Protein AF-W9H8N5-F1 (afdb_monomer_lite)

InterPro domains:
  IPR021698 Protein of unknown function DUF2380 [PF11684] (2-128)

pLDDT: mean 92.45, std 6.82, range [56.84, 98.19]

Radius of gyration: 14.67 Å; chains: 1; bounding box: 38×26×38 Å

Sequence (137 aa):
MFEIELVDTSGEASSQAQKERIEATTAALREKLTETGYFQPVDLAPASGKIAGLKSCEQCLLGVAKDMGAEVAVLGKVNKISTLILSMDITVRDVSDGKVTARGTADIRGDNDRSWLRGMEWLVQHRIIPQENRAPR

Secondary structure (DSSP, 8-state):
-PPPEEEE-S-PPP-HHHHHHHHHHHHHHHHHHHHTSS--PPP-GGGHHHHTT-TT-HHHHHHHHHHTT-SEEEEEEEEESSSSEEEEEEEEEETTT--EEEEEEEEEESSSHHHHHHHHHHHIIIIIS-GGGSPP-

Structure (mmCIF, N/CA/C/O backbone):
data_AF-W9H8N5-F1
#
_entry.id   AF-W9H8N5-F1
#
loop_
_atom_site.group_PDB
_atom_site.id
_atom_site.type_symbol
_atom_site.label_atom_id
_atom_site.label_alt_id
_atom_site.label_comp_id
_atom_site.label_asym_id
_atom_site.label_entity_id
_atom_site.label_seq_id
_atom_site.pdbx_PDB_ins_code
_atom_site.Cartn_x
_atom_site.Cartn_y
_atom_site.Cartn_z
_atom_site.occupancy
_atom_site.B_iso_or_equiv
_atom_site.auth_seq_id
_atom_site.auth_comp_id
_atom_site.auth_asym_id
_atom_site.auth_atom_id
_atom_site.pdbx_PDB_model_num
ATOM 1 N N . MET A 1 1 ? -1.297 2.461 7.856 1.00 90.12 1 MET A N 1
ATOM 2 C CA . MET A 1 1 ? -0.983 2.015 6.477 1.00 90.12 1 MET A CA 1
ATOM 3 C C . MET A 1 1 ? 0.472 1.600 6.409 1.00 90.12 1 MET A C 1
ATOM 5 O O . MET A 1 1 ? 1.307 2.338 6.922 1.00 90.12 1 MET A O 1
ATOM 9 N N . PHE A 1 2 ? 0.749 0.469 5.765 1.00 93.81 2 PHE A N 1
ATOM 10 C CA . PHE A 1 2 ? 2.104 -0.028 5.516 1.00 93.81 2 PHE A CA 1
ATOM 11 C C . PHE A 1 2 ? 2.654 0.457 4.169 1.00 93.81 2 PHE A C 1
ATOM 13 O O . PHE A 1 2 ? 1.901 0.951 3.331 1.00 93.81 2 PHE A O 1
ATOM 20 N N . GLU A 1 3 ? 3.968 0.332 3.980 1.00 94.00 3 GLU A N 1
ATOM 21 C CA . GLU A 1 3 ? 4.608 0.571 2.684 1.00 94.00 3 GLU A CA 1
ATOM 22 C C . GLU A 1 3 ? 4.071 -0.396 1.623 1.00 94.00 3 GLU A C 1
ATOM 24 O O . GLU A 1 3 ? 3.761 -1.550 1.930 1.00 94.00 3 GLU A O 1
ATOM 29 N N . ILE A 1 4 ? 3.939 0.082 0.384 1.00 95.25 4 ILE A N 1
ATOM 30 C CA . ILE A 1 4 ? 3.533 -0.759 -0.741 1.00 95.25 4 ILE A CA 1
ATOM 31 C C . ILE A 1 4 ? 4.599 -1.831 -0.978 1.00 95.25 4 ILE A C 1
ATOM 33 O O . ILE A 1 4 ? 5.773 -1.537 -1.196 1.00 95.25 4 ILE A O 1
ATOM 37 N N . GLU A 1 5 ? 4.177 -3.088 -0.986 1.00 94.19 5 GLU A N 1
ATOM 38 C CA . GLU A 1 5 ? 5.045 -4.205 -1.331 1.00 94.19 5 GLU A CA 1
ATOM 39 C C . GLU A 1 5 ? 5.168 -4.337 -2.850 1.00 94.19 5 GLU A C 1
ATOM 41 O O . GLU A 1 5 ? 4.167 -4.412 -3.559 1.00 94.19 5 GLU A O 1
ATOM 46 N N . LEU A 1 6 ? 6.394 -4.419 -3.362 1.00 94.50 6 LEU A N 1
ATOM 47 C CA . LEU A 1 6 ? 6.638 -4.783 -4.753 1.00 94.50 6 LEU A CA 1
ATOM 48 C C . LEU A 1 6 ? 6.991 -6.268 -4.851 1.00 94.50 6 LEU A C 1
ATOM 50 O O . LEU A 1 6 ? 7.994 -6.714 -4.295 1.00 94.50 6 LEU A O 1
ATOM 54 N N . VAL A 1 7 ? 6.204 -7.002 -5.631 1.00 94.00 7 VAL A N 1
ATOM 55 C CA . VAL A 1 7 ? 6.490 -8.371 -6.058 1.00 94.00 7 VAL A CA 1
ATOM 56 C C . VAL A 1 7 ? 6.925 -8.320 -7.519 1.00 94.00 7 VAL A C 1
ATOM 58 O O . VAL A 1 7 ? 6.092 -8.206 -8.418 1.00 94.00 7 VAL A O 1
ATOM 61 N N . ASP A 1 8 ? 8.236 -8.363 -7.758 1.00 94.62 8 ASP A N 1
ATOM 62 C CA . ASP A 1 8 ? 8.815 -8.296 -9.103 1.00 94.62 8 ASP A CA 1
ATOM 63 C C . ASP A 1 8 ? 9.176 -9.697 -9.617 1.00 94.62 8 ASP A C 1
ATOM 65 O O . ASP A 1 8 ? 10.042 -10.379 -9.073 1.00 94.62 8 ASP A O 1
ATOM 69 N N . THR A 1 9 ? 8.491 -10.120 -10.678 1.00 95.38 9 THR A N 1
ATOM 70 C CA . THR A 1 9 ? 8.716 -11.395 -11.383 1.00 95.38 9 THR A CA 1
ATOM 71 C C . THR A 1 9 ? 9.240 -11.188 -12.805 1.00 95.38 9 THR A C 1
ATOM 73 O O . THR A 1 9 ? 9.360 -12.146 -13.564 1.00 95.38 9 THR A O 1
ATOM 76 N N . SER A 1 10 ? 9.571 -9.945 -13.173 1.00 94.25 10 SER A N 1
ATOM 77 C CA . SER A 1 10 ? 9.965 -9.577 -14.539 1.00 94.25 10 SER A CA 1
ATOM 78 C C . SER A 1 10 ? 11.356 -10.054 -14.951 1.00 94.25 10 SER A C 1
ATOM 80 O O . SER A 1 10 ? 11.663 -10.093 -16.140 1.00 94.25 10 SER A O 1
ATOM 82 N N . GLY A 1 11 ? 12.214 -10.388 -13.983 1.00 92.06 11 GLY A N 1
ATOM 83 C CA . GLY A 1 11 ? 13.631 -10.675 -14.228 1.00 92.06 11 GLY A CA 1
ATOM 84 C C . GLY A 1 11 ? 14.464 -9.434 -14.579 1.00 92.06 11 GLY A C 1
ATOM 85 O O . GLY A 1 11 ? 15.647 -9.561 -14.888 1.00 92.06 11 GLY A O 1
ATOM 86 N N . GLU A 1 12 ? 13.871 -8.239 -14.532 1.00 91.00 12 GLU A N 1
ATOM 87 C CA . GLU A 1 12 ? 14.559 -6.969 -14.754 1.00 91.00 12 GLU A CA 1
ATOM 88 C C . GLU A 1 12 ? 15.320 -6.535 -13.487 1.00 91.00 12 GLU A C 1
ATOM 90 O O . GLU A 1 12 ? 14.954 -6.878 -12.361 1.00 91.00 12 GLU A O 1
ATOM 95 N N . ALA A 1 13 ? 16.389 -5.754 -13.654 1.00 88.56 13 ALA A N 1
ATOM 96 C CA . ALA A 1 13 ? 17.158 -5.254 -12.520 1.00 88.56 13 ALA A CA 1
ATOM 97 C C . ALA A 1 13 ? 16.355 -4.219 -11.713 1.00 88.56 13 ALA A C 1
ATOM 99 O O . ALA A 1 13 ? 15.780 -3.283 -12.273 1.00 88.56 13 ALA A O 1
ATOM 100 N N . SER A 1 14 ? 16.382 -4.340 -10.383 1.00 87.38 14 SER A N 1
ATOM 101 C CA . SER A 1 14 ? 15.853 -3.304 -9.493 1.00 87.38 14 SER A CA 1
ATOM 102 C C . SER A 1 14 ? 16.634 -2.002 -9.668 1.00 87.38 14 SER A C 1
ATOM 104 O O . SER A 1 14 ? 17.865 -2.028 -9.752 1.00 87.38 14 SER A O 1
ATOM 106 N N . SER A 1 15 ? 15.946 -0.864 -9.648 1.00 90.12 15 SER A N 1
ATOM 107 C CA . SER A 1 15 ? 16.563 0.458 -9.784 1.00 90.12 15 SER A CA 1
ATOM 108 C C . SER A 1 15 ? 16.265 1.350 -8.580 1.00 90.12 15 SER A C 1
ATOM 110 O O . SER A 1 15 ? 15.322 1.119 -7.825 1.00 90.12 15 SER A O 1
ATOM 112 N N . GLN A 1 16 ? 17.064 2.404 -8.408 1.00 93.00 16 GLN A N 1
ATOM 113 C CA . GLN A 1 16 ? 16.792 3.436 -7.406 1.00 93.00 16 GLN A CA 1
ATOM 114 C C . GLN A 1 16 ? 15.440 4.126 -7.666 1.00 93.00 16 GLN A C 1
ATOM 116 O O . GLN A 1 16 ? 14.651 4.291 -6.742 1.00 93.00 16 GLN A O 1
ATOM 121 N N . ALA A 1 17 ? 15.120 4.393 -8.936 1.00 92.38 17 ALA A N 1
ATOM 122 C CA . ALA A 1 17 ? 13.831 4.951 -9.340 1.00 92.38 17 ALA A CA 1
ATOM 123 C C . ALA A 1 17 ? 12.639 4.063 -8.932 1.00 92.38 17 ALA A C 1
ATOM 125 O O . ALA A 1 17 ? 11.565 4.565 -8.623 1.00 92.38 17 ALA A O 1
ATOM 126 N N . GLN A 1 18 ? 12.813 2.737 -8.898 1.00 93.94 18 GLN A N 1
ATOM 127 C CA . GLN A 1 18 ? 11.769 1.820 -8.434 1.00 93.94 18 GLN A CA 1
ATOM 128 C C . GLN A 1 18 ? 11.495 1.983 -6.931 1.00 93.94 18 GLN A C 1
ATOM 130 O O . GLN A 1 18 ? 10.335 1.978 -6.524 1.00 93.94 18 GLN A O 1
ATOM 135 N N . LYS A 1 19 ? 12.539 2.165 -6.112 1.00 94.06 19 LYS A N 1
ATOM 136 C CA . LYS A 1 19 ? 12.388 2.430 -4.671 1.00 94.06 19 LYS A CA 1
ATOM 137 C C . LYS A 1 19 ? 11.696 3.768 -4.426 1.00 94.06 19 LYS A C 1
ATOM 139 O O . LYS A 1 19 ? 10.703 3.815 -3.710 1.00 94.06 19 LYS A O 1
ATOM 144 N N . GLU A 1 20 ? 12.149 4.816 -5.107 1.00 96.31 20 GLU A N 1
ATOM 145 C CA . GLU A 1 20 ? 11.548 6.154 -5.030 1.00 96.31 20 GLU A CA 1
ATOM 146 C C . GLU A 1 20 ? 10.071 6.135 -5.439 1.00 96.31 20 GLU A C 1
ATOM 148 O O . GLU A 1 20 ? 9.236 6.774 -4.802 1.00 96.31 20 GLU A O 1
ATOM 153 N N . ARG A 1 21 ? 9.713 5.337 -6.451 1.00 96.25 21 ARG A N 1
ATOM 154 C CA . ARG A 1 21 ? 8.318 5.160 -6.867 1.00 96.25 21 ARG A CA 1
ATOM 155 C C . ARG A 1 21 ? 7.466 4.479 -5.800 1.00 96.25 21 ARG A C 1
ATOM 157 O O . ARG A 1 21 ? 6.321 4.890 -5.601 1.00 96.25 21 ARG A O 1
ATOM 164 N N . ILE A 1 22 ? 7.987 3.454 -5.123 1.00 96.50 22 ILE A N 1
ATOM 165 C CA . ILE A 1 22 ? 7.290 2.784 -4.012 1.00 96.50 22 ILE A CA 1
ATOM 166 C C . ILE A 1 22 ? 7.043 3.777 -2.875 1.00 96.50 22 ILE A C 1
ATOM 168 O O . ILE A 1 22 ? 5.909 3.894 -2.403 1.00 96.50 22 ILE A O 1
ATOM 172 N N . GLU A 1 23 ? 8.070 4.529 -2.482 1.00 95.88 23 GLU A N 1
ATOM 173 C CA . GLU A 1 23 ? 7.987 5.537 -1.423 1.00 95.88 23 GLU A CA 1
ATOM 174 C C . GLU A 1 23 ? 6.977 6.638 -1.780 1.00 95.88 23 GLU A C 1
ATOM 176 O O . GLU A 1 23 ? 6.055 6.914 -1.006 1.00 95.88 23 GLU A O 1
ATOM 181 N N . ALA A 1 24 ? 7.079 7.203 -2.987 1.00 96.88 24 ALA A N 1
ATOM 182 C CA . ALA A 1 24 ? 6.187 8.251 -3.474 1.00 96.88 24 ALA A CA 1
ATOM 183 C C . ALA A 1 24 ? 4.731 7.773 -3.577 1.00 96.88 24 ALA A C 1
ATOM 185 O O . ALA A 1 24 ? 3.815 8.464 -3.132 1.00 96.88 24 ALA A O 1
ATOM 186 N N . THR A 1 25 ? 4.500 6.569 -4.107 1.00 97.69 25 THR A N 1
ATOM 187 C CA . THR A 1 25 ? 3.143 6.012 -4.233 1.00 97.69 25 THR A CA 1
ATOM 188 C C . THR A 1 25 ? 2.556 5.676 -2.862 1.00 97.69 25 THR A C 1
ATOM 190 O O . THR A 1 25 ? 1.370 5.901 -2.632 1.00 97.69 25 THR A O 1
ATOM 193 N N . THR A 1 26 ? 3.374 5.194 -1.921 1.00 97.00 26 THR A N 1
ATOM 194 C CA . THR A 1 26 ? 2.958 4.957 -0.530 1.00 97.00 26 THR A CA 1
ATOM 195 C C . THR A 1 26 ? 2.554 6.263 0.153 1.00 97.00 26 THR A C 1
ATOM 197 O O . THR A 1 26 ? 1.520 6.318 0.823 1.00 97.00 26 THR A O 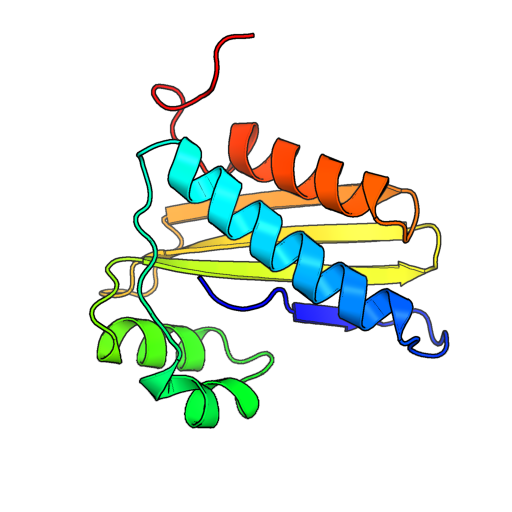1
ATOM 200 N N . ALA A 1 27 ? 3.349 7.324 -0.012 1.00 96.50 27 ALA A N 1
ATOM 201 C CA . ALA A 1 27 ? 3.047 8.638 0.544 1.00 96.50 27 ALA A CA 1
ATOM 202 C C . ALA A 1 27 ? 1.748 9.212 -0.044 1.00 96.50 27 ALA A C 1
ATOM 204 O O . ALA A 1 27 ? 0.859 9.592 0.718 1.00 96.50 27 ALA A O 1
ATOM 205 N N . ALA A 1 28 ? 1.599 9.175 -1.372 1.00 97.06 28 ALA A N 1
ATOM 206 C CA . ALA A 1 28 ? 0.397 9.636 -2.064 1.00 97.06 28 ALA A CA 1
ATOM 207 C C . ALA A 1 28 ? -0.852 8.839 -1.654 1.00 97.06 28 ALA A C 1
ATOM 209 O O . ALA A 1 28 ? -1.925 9.406 -1.469 1.00 97.06 28 ALA A O 1
ATOM 210 N N . LEU A 1 29 ? -0.725 7.525 -1.459 1.00 97.31 29 LEU A N 1
ATOM 211 C CA . LEU A 1 29 ? -1.824 6.694 -0.979 1.00 97.31 29 LEU A CA 1
ATOM 212 C C . LEU A 1 29 ? -2.235 7.064 0.453 1.00 97.31 29 LEU A C 1
ATOM 214 O O . LEU A 1 29 ? -3.427 7.188 0.735 1.00 97.31 29 LEU A O 1
ATOM 218 N N . ARG A 1 30 ? -1.271 7.296 1.354 1.00 96.12 30 ARG A N 1
ATOM 219 C CA . ARG A 1 30 ? -1.553 7.774 2.718 1.00 96.12 30 ARG A CA 1
ATOM 220 C C . ARG A 1 30 ? -2.281 9.118 2.695 1.00 96.12 30 ARG A C 1
ATOM 222 O O . ARG A 1 30 ? -3.266 9.283 3.415 1.00 96.12 30 ARG A O 1
ATOM 229 N N . GLU A 1 31 ? -1.811 10.052 1.877 1.00 95.88 31 GLU A N 1
ATOM 230 C CA . GLU A 1 31 ? -2.431 11.365 1.699 1.00 95.88 31 GLU A CA 1
ATOM 231 C C . GLU A 1 31 ? -3.867 11.226 1.183 1.00 95.88 31 GLU A C 1
ATOM 233 O O . GLU A 1 31 ? -4.794 11.696 1.838 1.00 95.88 31 GLU A O 1
ATOM 238 N N . LYS A 1 32 ? -4.087 10.473 0.098 1.00 94.75 32 LYS A N 1
ATOM 239 C CA . LYS A 1 32 ? -5.424 10.286 -0.483 1.00 94.75 32 LYS A CA 1
ATOM 240 C C . LYS A 1 32 ? -6.409 9.607 0.458 1.00 94.75 32 LYS A C 1
ATOM 242 O O . LYS A 1 32 ? -7.568 10.007 0.507 1.00 94.75 32 LYS A O 1
ATOM 247 N N . LEU A 1 33 ? -5.975 8.615 1.233 1.00 94.75 33 LEU A N 1
ATOM 248 C CA . LEU A 1 33 ? -6.832 8.007 2.255 1.00 94.75 33 LEU A CA 1
ATOM 249 C C . LEU A 1 33 ? -7.209 9.019 3.347 1.00 94.75 33 LEU A C 1
ATOM 251 O O . LEU A 1 33 ? -8.359 9.032 3.781 1.00 94.75 33 LEU A O 1
ATOM 255 N N . THR A 1 34 ? -6.280 9.890 3.743 1.00 93.81 34 THR A N 1
ATOM 256 C CA . THR A 1 34 ? -6.520 10.932 4.756 1.00 93.81 34 THR A CA 1
ATOM 257 C C . THR A 1 34 ? -7.457 12.025 4.228 1.00 93.81 34 THR A C 1
ATOM 259 O O . THR A 1 34 ? -8.390 12.418 4.923 1.00 93.81 34 THR A O 1
ATOM 262 N N . GLU A 1 35 ? -7.279 12.471 2.980 1.00 93.19 35 GLU A N 1
ATOM 263 C CA . GLU A 1 35 ? -8.142 13.470 2.325 1.00 93.19 35 GLU A CA 1
ATOM 264 C C . GLU A 1 35 ? -9.614 13.043 2.255 1.00 93.19 35 GLU A C 1
ATOM 266 O O . GLU A 1 35 ? -10.503 13.891 2.281 1.00 93.19 35 GLU A O 1
ATOM 271 N N . THR A 1 36 ? -9.891 11.736 2.193 1.00 89.88 36 THR A N 1
ATOM 272 C CA . THR A 1 36 ? -11.275 11.230 2.170 1.00 89.88 36 THR A CA 1
ATOM 273 C C . THR A 1 36 ? -12.018 11.447 3.492 1.00 89.88 36 THR A C 1
ATOM 275 O O . THR A 1 36 ? -13.237 11.290 3.543 1.00 89.88 36 THR A O 1
ATOM 278 N N . GLY A 1 37 ? -11.294 11.742 4.580 1.00 91.69 37 GLY A N 1
ATOM 279 C CA . GLY A 1 37 ? -11.831 11.851 5.938 1.00 91.69 37 GLY A CA 1
ATOM 280 C C . GLY A 1 37 ? -12.280 10.522 6.558 1.00 91.69 37 GLY A C 1
ATOM 281 O O . GLY A 1 37 ? -12.634 10.497 7.733 1.00 91.69 37 GLY A O 1
ATOM 282 N N . TYR A 1 38 ? -12.254 9.420 5.799 1.00 93.06 38 TYR A N 1
ATOM 283 C CA . TYR A 1 38 ? -12.690 8.099 6.257 1.00 93.06 38 TYR A CA 1
ATOM 284 C C . TYR A 1 38 ? -11.592 7.335 7.010 1.00 93.06 38 TYR A C 1
ATOM 286 O O . TYR A 1 38 ? -11.886 6.492 7.851 1.00 93.06 38 TYR A O 1
ATOM 294 N N . PHE A 1 39 ? -10.320 7.640 6.739 1.00 94.81 39 PHE A N 1
ATOM 295 C CA . PHE A 1 39 ? -9.180 7.018 7.409 1.00 94.81 39 PHE A CA 1
ATOM 296 C C . PHE A 1 39 ? -8.345 8.055 8.154 1.00 94.81 39 PHE A C 1
ATOM 298 O O . PHE A 1 39 ? -8.085 9.142 7.642 1.00 94.81 39 PHE A O 1
ATOM 305 N N . GLN A 1 40 ? -7.847 7.672 9.331 1.00 94.12 40 GLN A N 1
ATOM 306 C CA . GLN A 1 40 ? -6.827 8.423 10.057 1.00 94.12 40 GLN A CA 1
ATOM 307 C C . GLN A 1 40 ? -5.512 7.630 10.095 1.00 94.12 40 GLN A C 1
ATOM 309 O O . GLN A 1 40 ? -5.519 6.433 10.401 1.00 94.12 40 GLN A O 1
ATOM 314 N N . PRO A 1 41 ? -4.370 8.252 9.756 1.00 93.56 41 PRO A N 1
ATOM 315 C CA . PRO A 1 41 ? -3.087 7.573 9.789 1.00 93.56 41 PRO A CA 1
ATOM 316 C C . PRO A 1 41 ? -2.623 7.345 11.232 1.00 93.56 41 PRO A C 1
ATOM 318 O O . PRO A 1 41 ? -2.595 8.263 12.045 1.00 93.56 41 PRO A O 1
ATOM 321 N N . VAL A 1 42 ? -2.188 6.119 11.515 1.00 94.62 42 VAL A N 1
ATOM 322 C CA . VAL A 1 42 ? -1.461 5.762 12.740 1.00 94.62 42 VAL A CA 1
ATOM 323 C C . VAL A 1 42 ? 0.038 5.834 12.462 1.00 94.62 42 VAL A C 1
ATOM 325 O O . VAL A 1 42 ? 0.493 5.336 11.425 1.00 94.62 42 VAL A O 1
ATOM 328 N N . ASP A 1 43 ? 0.798 6.444 13.374 1.00 91.69 43 ASP A N 1
ATOM 329 C CA . ASP A 1 43 ? 2.259 6.465 13.302 1.00 91.69 43 ASP A CA 1
ATOM 330 C C . ASP A 1 43 ? 2.818 5.058 13.546 1.00 91.69 43 ASP A C 1
ATOM 332 O O . ASP A 1 43 ? 2.542 4.435 14.566 1.00 91.69 43 ASP A O 1
ATOM 336 N N . LEU A 1 44 ? 3.601 4.555 12.592 1.00 90.62 44 LEU A N 1
ATOM 337 C CA . LEU A 1 44 ? 4.248 3.244 12.656 1.00 90.62 44 LEU A CA 1
ATOM 338 C C . LEU A 1 44 ? 5.759 3.344 12.911 1.00 90.62 44 LEU A C 1
ATOM 340 O O . LEU A 1 44 ? 6.423 2.307 12.980 1.00 90.62 44 LEU A O 1
ATOM 344 N N . ALA A 1 45 ? 6.321 4.550 13.064 1.00 89.94 45 ALA A N 1
ATOM 345 C CA . ALA A 1 45 ? 7.750 4.748 13.306 1.00 89.94 45 ALA A CA 1
ATOM 346 C C . ALA A 1 45 ? 8.290 3.931 14.502 1.00 89.94 45 ALA A C 1
ATOM 348 O O . ALA A 1 45 ? 9.343 3.300 14.339 1.00 89.94 45 ALA A O 1
ATOM 349 N N . PRO A 1 46 ? 7.571 3.808 15.643 1.00 91.50 46 PRO A N 1
ATOM 350 C CA . PRO A 1 46 ? 8.009 2.971 16.766 1.00 91.50 46 PRO A CA 1
ATOM 351 C C . PRO A 1 46 ? 8.127 1.475 16.433 1.00 91.50 46 PRO A C 1
ATOM 353 O O . PRO A 1 46 ? 8.880 0.751 17.082 1.00 91.50 46 PRO A O 1
ATOM 356 N N . ALA A 1 47 ? 7.405 1.001 15.414 1.00 89.69 47 ALA A N 1
ATOM 357 C CA . ALA A 1 47 ? 7.390 -0.395 14.983 1.00 89.69 47 ALA A CA 1
ATOM 358 C C . ALA A 1 47 ? 8.226 -0.658 13.716 1.00 89.69 47 ALA A C 1
ATOM 360 O O . ALA A 1 47 ? 8.245 -1.788 13.227 1.00 89.69 47 ALA A O 1
ATOM 361 N N . SER A 1 48 ? 8.943 0.342 13.194 1.00 86.50 48 SER A N 1
ATOM 362 C CA . SER A 1 48 ? 9.736 0.248 11.955 1.00 86.50 48 SER A CA 1
ATOM 363 C C . SER A 1 48 ? 10.686 -0.959 11.923 1.00 86.50 48 SER A C 1
ATOM 365 O O . SER A 1 48 ? 10.715 -1.698 10.938 1.00 86.50 48 SER A O 1
ATOM 367 N N . GLY A 1 49 ? 11.384 -1.228 13.032 1.00 85.31 49 GLY A N 1
ATOM 368 C CA . GLY A 1 49 ? 12.266 -2.392 13.169 1.00 85.31 49 GLY A CA 1
ATOM 369 C C . GLY A 1 49 ? 11.537 -3.739 13.089 1.00 85.31 49 GLY A C 1
ATOM 370 O O . GLY A 1 49 ? 12.073 -4.686 12.519 1.00 85.31 49 GLY A O 1
ATOM 371 N N . LYS A 1 50 ? 10.297 -3.825 13.597 1.00 84.75 50 LYS A N 1
ATOM 372 C CA . LYS A 1 50 ? 9.457 -5.026 13.448 1.00 84.75 50 LYS A CA 1
ATOM 373 C C . LYS A 1 50 ? 8.988 -5.176 12.000 1.00 84.75 50 LYS A C 1
ATOM 375 O O . LYS A 1 50 ? 9.032 -6.273 11.466 1.00 84.75 50 LYS A O 1
ATOM 380 N N . ILE A 1 51 ? 8.564 -4.087 11.357 1.00 87.44 51 ILE A N 1
ATOM 381 C CA . ILE A 1 51 ? 7.980 -4.102 10.004 1.00 87.44 51 ILE A CA 1
ATOM 382 C C . ILE A 1 51 ? 9.001 -4.533 8.944 1.00 87.44 51 ILE A C 1
ATOM 384 O O . ILE A 1 51 ? 8.655 -5.306 8.051 1.00 87.44 51 ILE A O 1
ATOM 388 N N . ALA A 1 52 ? 10.255 -4.083 9.053 1.00 80.44 52 ALA A N 1
ATOM 389 C CA . ALA A 1 52 ? 11.294 -4.338 8.051 1.00 80.44 52 ALA A CA 1
ATOM 390 C C . ALA A 1 52 ? 11.518 -5.836 7.750 1.00 80.44 52 ALA A C 1
ATOM 392 O O . ALA A 1 52 ? 11.870 -6.188 6.624 1.00 80.44 52 ALA A O 1
ATOM 393 N N . GLY A 1 53 ? 11.281 -6.714 8.733 1.00 76.12 53 GLY A N 1
ATOM 394 C CA . GLY A 1 53 ? 11.425 -8.168 8.600 1.00 76.12 53 GLY A CA 1
ATOM 395 C C . GLY A 1 53 ? 10.151 -8.922 8.203 1.00 76.12 53 GLY A C 1
ATOM 396 O O . GLY A 1 53 ? 10.200 -10.141 8.075 1.00 76.12 53 GLY A O 1
ATOM 397 N N . LEU A 1 54 ? 9.016 -8.239 8.027 1.00 80.88 54 LEU A N 1
ATOM 398 C CA . LEU A 1 54 ? 7.697 -8.867 7.856 1.00 80.88 54 LEU A CA 1
ATOM 399 C C . LEU A 1 54 ? 7.147 -8.769 6.430 1.00 80.88 54 LEU A C 1
ATOM 401 O O . LEU A 1 54 ? 5.941 -8.933 6.222 1.00 80.88 54 LEU A O 1
ATOM 405 N N . LYS A 1 55 ? 8.015 -8.509 5.443 1.00 70.88 55 LYS A N 1
ATOM 406 C CA . LYS A 1 55 ? 7.614 -8.489 4.029 1.00 70.88 55 LYS A CA 1
ATOM 407 C C . LYS A 1 55 ? 6.896 -9.797 3.676 1.00 70.88 55 LYS A C 1
ATOM 409 O O . LYS A 1 55 ? 7.309 -10.872 4.108 1.00 70.88 55 LYS A O 1
ATOM 414 N N . SER A 1 56 ? 5.782 -9.682 2.958 1.00 74.19 56 SER A N 1
ATOM 415 C CA . SER A 1 56 ? 4.907 -10.794 2.567 1.00 74.19 56 SER A CA 1
ATOM 416 C C . SER A 1 56 ? 4.177 -11.543 3.704 1.00 74.19 56 SER A C 1
ATOM 418 O O . SER A 1 56 ? 3.494 -12.528 3.423 1.00 74.19 56 SER A O 1
ATOM 420 N N . CYS A 1 57 ? 4.243 -11.102 4.971 1.00 86.44 57 CYS A N 1
ATOM 421 C CA . CYS A 1 57 ? 3.427 -11.661 6.060 1.00 86.44 57 CYS A CA 1
ATOM 422 C C . CYS A 1 57 ? 2.286 -10.712 6.464 1.00 86.44 57 CYS A C 1
ATOM 424 O O . CYS A 1 57 ? 2.382 -9.985 7.456 1.00 86.44 57 CYS A O 1
ATOM 426 N N . GLU A 1 58 ? 1.161 -10.754 5.740 1.00 86.06 58 GLU A N 1
ATOM 427 C CA . GLU A 1 58 ? -0.010 -9.909 6.041 1.00 86.06 58 GLU A CA 1
ATOM 428 C C . GLU A 1 58 ? -0.510 -10.085 7.487 1.00 86.06 58 GLU A C 1
ATOM 430 O O . GLU A 1 58 ? -0.838 -9.106 8.154 1.00 86.06 58 GLU A O 1
ATOM 435 N N . GLN A 1 59 ? -0.515 -11.321 8.002 1.00 87.00 59 GLN A N 1
ATOM 436 C CA . GLN A 1 59 ? -0.944 -11.609 9.375 1.00 87.00 59 GLN A CA 1
ATOM 437 C C . GLN A 1 59 ? 0.008 -11.013 10.423 1.00 87.00 59 GLN A C 1
ATOM 439 O O . GLN A 1 59 ? -0.432 -10.559 11.478 1.00 87.00 59 GLN A O 1
ATOM 444 N N . CYS A 1 60 ? 1.311 -10.980 10.137 1.00 91.06 60 CYS A N 1
ATOM 445 C CA . CYS A 1 60 ? 2.291 -10.367 11.025 1.00 91.06 60 CYS A CA 1
ATOM 446 C C . CYS A 1 60 ? 2.127 -8.841 11.039 1.00 91.06 60 CYS A C 1
ATOM 448 O O . CYS A 1 60 ? 2.160 -8.226 12.103 1.00 91.06 60 CYS A O 1
ATOM 450 N N . LEU A 1 61 ? 1.895 -8.235 9.868 1.00 92.00 61 LEU A N 1
ATOM 451 C CA . LEU A 1 61 ? 1.611 -6.803 9.748 1.00 92.00 61 LEU A CA 1
ATOM 452 C C . LEU A 1 61 ? 0.303 -6.424 10.457 1.00 92.00 61 LEU A C 1
ATOM 454 O O . LEU A 1 61 ? 0.256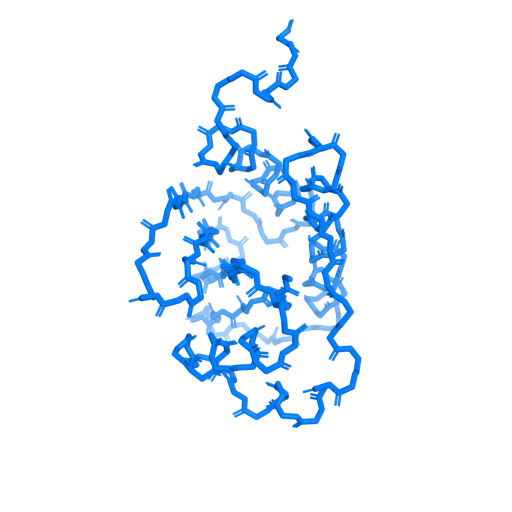 -5.395 11.124 1.00 92.00 61 LEU A O 1
ATOM 458 N N . LEU A 1 62 ? -0.728 -7.272 10.401 1.00 93.62 62 LEU A N 1
ATOM 459 C CA . LEU A 1 62 ? -1.946 -7.109 11.205 1.00 93.62 62 LEU A CA 1
ATOM 460 C C . LEU A 1 62 ? -1.652 -7.085 12.709 1.00 93.62 62 LEU A C 1
ATOM 462 O O . LEU A 1 62 ? -2.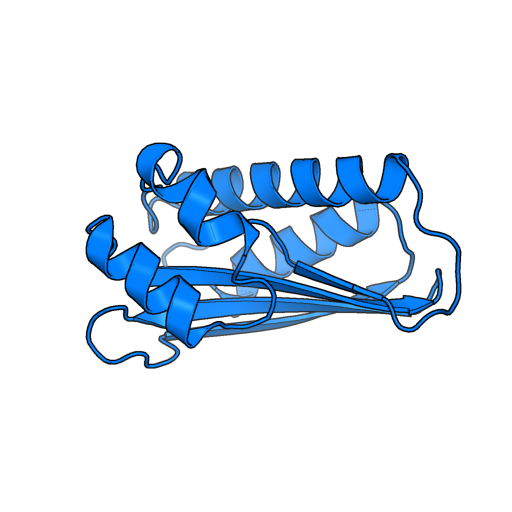181 -6.233 13.419 1.00 93.62 62 LEU A O 1
ATOM 466 N N . GLY A 1 63 ? -0.782 -7.976 13.191 1.00 92.88 63 GLY A N 1
ATOM 467 C CA . GLY A 1 63 ? -0.328 -7.965 14.584 1.00 92.88 63 GLY A CA 1
ATOM 468 C C . GLY A 1 63 ? 0.355 -6.649 14.962 1.00 92.88 63 GLY A C 1
ATOM 469 O O . GLY A 1 63 ? 0.041 -6.069 15.996 1.00 92.88 63 GLY A O 1
ATOM 470 N N . VAL A 1 64 ? 1.214 -6.117 14.087 1.00 94.06 64 VAL A N 1
ATOM 471 C CA . VAL A 1 64 ? 1.833 -4.797 14.297 1.00 94.06 64 VAL A CA 1
ATOM 472 C C . VAL A 1 64 ? 0.788 -3.681 14.305 1.00 94.06 64 VAL A C 1
ATOM 474 O O . VAL A 1 64 ? 0.850 -2.801 15.157 1.00 94.06 64 VAL A O 1
ATOM 477 N N . ALA A 1 65 ? -0.190 -3.707 13.397 1.00 94.69 65 ALA A N 1
ATOM 478 C CA . ALA A 1 65 ? -1.273 -2.723 13.381 1.00 94.69 65 ALA A CA 1
ATOM 479 C C . ALA A 1 65 ? -2.062 -2.736 14.701 1.00 94.69 65 ALA A C 1
ATOM 481 O O . ALA A 1 65 ? -2.373 -1.672 15.235 1.00 94.69 65 ALA A O 1
ATOM 482 N N . LYS A 1 66 ? -2.303 -3.930 15.259 1.00 94.31 66 LYS A N 1
ATOM 483 C CA . LYS A 1 66 ? -2.936 -4.116 16.569 1.00 94.31 66 LYS A CA 1
ATOM 484 C C . LYS A 1 66 ? -2.114 -3.523 17.703 1.00 94.31 66 LYS A C 1
ATOM 486 O O . LYS A 1 66 ? -2.655 -2.763 18.500 1.00 94.31 66 LYS A O 1
ATOM 491 N N . ASP A 1 67 ? -0.821 -3.836 17.752 1.00 93.88 67 ASP A N 1
ATOM 492 C CA . ASP A 1 67 ? 0.103 -3.305 18.763 1.00 93.88 67 ASP A CA 1
ATOM 493 C C . ASP A 1 67 ? 0.154 -1.768 18.735 1.00 93.88 67 ASP A C 1
ATOM 495 O O . ASP A 1 67 ? 0.314 -1.132 19.775 1.00 93.88 67 ASP A O 1
ATOM 499 N N . MET A 1 68 ? -0.001 -1.172 17.549 1.00 94.88 68 MET A N 1
ATOM 500 C CA . MET A 1 68 ? 0.007 0.279 17.345 1.00 94.88 68 MET A CA 1
ATOM 501 C C . MET A 1 68 ? -1.363 0.947 17.554 1.00 94.88 68 MET A C 1
ATOM 503 O O . MET A 1 68 ? -1.475 2.158 17.381 1.00 94.88 68 MET A O 1
ATOM 507 N N . GLY A 1 69 ? -2.402 0.191 17.927 1.00 94.00 69 GLY A N 1
ATOM 508 C CA . GLY A 1 69 ? -3.737 0.729 18.209 1.00 94.00 69 GLY A CA 1
ATOM 509 C C . GLY A 1 69 ? -4.553 1.108 16.970 1.00 94.00 69 GLY A C 1
ATOM 510 O O . GLY A 1 69 ? -5.469 1.919 17.073 1.00 94.00 69 GLY A O 1
ATOM 511 N N . ALA A 1 70 ? -4.234 0.554 15.798 1.00 96.19 70 ALA A N 1
ATOM 512 C CA . ALA A 1 70 ? -5.031 0.763 14.593 1.00 96.19 70 ALA A CA 1
ATOM 513 C C . ALA A 1 70 ? -6.282 -0.132 14.582 1.00 96.19 70 ALA A C 1
ATOM 515 O O . ALA A 1 70 ? -6.225 -1.300 14.963 1.00 96.19 70 ALA A O 1
ATOM 516 N N . GLU A 1 71 ? -7.393 0.392 14.064 1.00 95.81 71 GLU A N 1
ATOM 517 C CA . GLU A 1 71 ? -8.630 -0.378 13.844 1.00 95.81 71 GLU A CA 1
ATOM 518 C C . GLU A 1 71 ? -8.577 -1.195 12.548 1.00 95.81 71 GLU A C 1
ATOM 520 O O . GLU A 1 71 ? -9.101 -2.305 12.463 1.00 95.81 71 GLU A O 1
ATOM 525 N N . VAL A 1 72 ? -7.895 -0.654 11.535 1.00 96.31 72 VAL A N 1
ATOM 526 C CA . VAL A 1 72 ? -7.725 -1.290 10.231 1.00 96.31 72 VAL A CA 1
ATOM 527 C C . VAL A 1 72 ? -6.268 -1.277 9.779 1.00 96.31 72 VAL A C 1
ATOM 529 O O . VAL A 1 72 ? -5.523 -0.314 9.981 1.00 96.31 72 VAL A O 1
ATOM 532 N N . ALA A 1 73 ? -5.863 -2.342 9.097 1.00 96.06 73 ALA A N 1
ATOM 533 C CA . ALA A 1 73 ? -4.599 -2.434 8.386 1.00 96.06 73 ALA A CA 1
ATOM 534 C C . ALA A 1 73 ? -4.840 -2.239 6.888 1.00 96.06 73 ALA A C 1
ATOM 536 O O . ALA A 1 73 ? -5.603 -2.979 6.272 1.00 96.06 73 ALA A O 1
ATOM 537 N N . VAL A 1 74 ? -4.154 -1.260 6.295 1.00 96.56 74 VAL A N 1
ATOM 538 C CA . VAL A 1 74 ? -4.162 -1.041 4.843 1.00 96.56 74 VAL A CA 1
ATOM 539 C C . VAL A 1 74 ? -2.849 -1.539 4.255 1.00 96.56 74 VAL A C 1
ATOM 541 O O . VAL A 1 74 ? -1.777 -1.058 4.642 1.00 96.56 74 VAL A O 1
ATOM 544 N N . LEU A 1 75 ? -2.965 -2.491 3.333 1.00 95.44 75 LEU A N 1
ATOM 545 C CA . LEU A 1 75 ? -1.878 -3.198 2.665 1.00 95.44 75 LEU A CA 1
ATOM 546 C C . LEU A 1 75 ? -1.966 -2.927 1.163 1.00 95.44 75 LEU A C 1
ATOM 548 O O . LEU A 1 75 ? -2.991 -3.213 0.540 1.00 95.44 75 LEU A O 1
ATOM 552 N N . GLY A 1 76 ? -0.905 -2.363 0.594 1.00 95.69 76 GLY A N 1
ATOM 553 C CA . GLY A 1 76 ? -0.765 -2.161 -0.844 1.00 95.69 76 GLY A CA 1
ATOM 554 C C . GLY A 1 76 ? 0.266 -3.125 -1.415 1.00 95.69 76 GLY A C 1
ATOM 555 O O . GLY A 1 76 ? 1.299 -3.355 -0.790 1.00 95.69 76 GLY A O 1
ATOM 556 N N . LYS A 1 77 ? 0.001 -3.673 -2.597 1.00 95.94 77 LYS A N 1
ATOM 557 C CA . LYS A 1 77 ? 0.930 -4.549 -3.308 1.00 95.94 77 LYS A CA 1
ATOM 558 C C . LYS A 1 77 ? 0.934 -4.230 -4.794 1.00 95.94 77 LYS A C 1
ATOM 560 O O . LYS A 1 77 ? -0.125 -4.061 -5.389 1.00 95.94 77 LYS A O 1
ATOM 565 N N . VAL A 1 78 ? 2.107 -4.191 -5.407 1.00 97.00 78 VAL A N 1
ATOM 566 C CA . VAL A 1 78 ? 2.277 -4.126 -6.858 1.00 97.00 78 VAL A CA 1
ATOM 567 C C . VAL A 1 78 ? 2.916 -5.423 -7.324 1.00 97.00 78 VAL A C 1
ATOM 569 O O . VAL A 1 78 ? 4.018 -5.759 -6.905 1.00 97.00 78 VAL A O 1
ATOM 572 N N . ASN A 1 79 ? 2.233 -6.151 -8.204 1.00 96.62 79 ASN A N 1
ATOM 573 C CA . ASN A 1 79 ? 2.801 -7.303 -8.896 1.00 96.62 79 ASN A CA 1
ATOM 574 C C . ASN A 1 79 ? 3.334 -6.817 -10.249 1.00 96.62 79 ASN A C 1
ATOM 576 O O . ASN A 1 79 ? 2.553 -6.450 -11.131 1.00 96.62 79 ASN A O 1
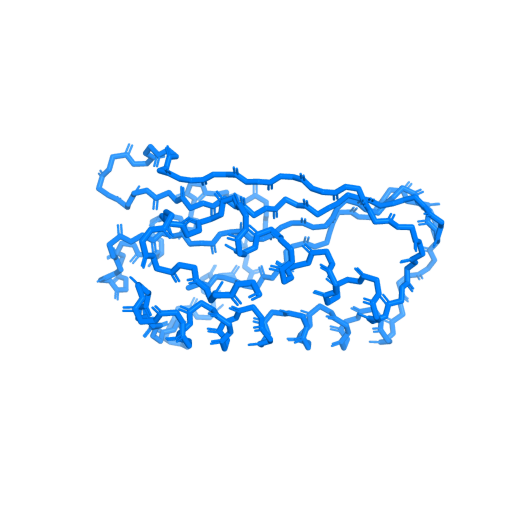ATOM 580 N N . LYS A 1 80 ? 4.658 -6.792 -10.407 1.00 96.56 80 LYS A N 1
ATOM 581 C CA . LYS A 1 80 ? 5.337 -6.426 -11.651 1.00 96.56 80 LYS A CA 1
ATOM 582 C C . LYS A 1 80 ? 5.685 -7.694 -12.424 1.00 96.56 80 LYS A C 1
ATOM 584 O O . LYS A 1 80 ? 6.493 -8.507 -11.977 1.00 96.56 80 LYS A O 1
ATOM 589 N N . ILE A 1 81 ? 5.054 -7.858 -13.584 1.00 96.50 81 ILE A N 1
ATOM 590 C CA . ILE A 1 81 ? 5.317 -8.976 -14.502 1.00 96.50 81 ILE A CA 1
ATOM 591 C C . ILE A 1 81 ? 6.304 -8.530 -15.586 1.00 96.50 81 ILE A C 1
ATOM 593 O O . ILE A 1 81 ? 7.148 -9.303 -16.015 1.00 96.50 81 ILE A O 1
ATOM 597 N N . SER A 1 82 ? 6.220 -7.274 -16.029 1.00 94.38 82 SER A N 1
ATOM 598 C CA . SER A 1 82 ? 7.192 -6.628 -16.925 1.00 94.38 82 SER A CA 1
ATOM 599 C C . SER A 1 82 ? 7.095 -5.108 -16.811 1.00 94.38 82 SER A C 1
ATOM 601 O O . SER A 1 82 ? 6.154 -4.593 -16.202 1.00 94.38 82 SER A O 1
ATOM 603 N N . THR A 1 83 ? 7.986 -4.379 -17.486 1.00 93.69 83 THR A N 1
ATOM 604 C CA . THR A 1 83 ? 7.857 -2.923 -17.677 1.00 93.69 83 THR A CA 1
ATOM 605 C C . THR A 1 83 ? 6.496 -2.494 -18.266 1.00 93.69 83 THR A C 1
ATOM 607 O O . THR A 1 83 ? 6.080 -1.355 -18.072 1.00 93.69 83 THR A O 1
ATOM 610 N N . LEU A 1 84 ? 5.764 -3.370 -18.973 1.00 94.56 84 LEU A N 1
ATOM 611 C CA . LEU A 1 84 ? 4.462 -3.040 -19.575 1.00 94.56 84 LEU A CA 1
ATOM 612 C C . LEU A 1 84 ? 3.258 -3.539 -18.761 1.00 94.56 84 LEU A C 1
ATOM 614 O O . LEU A 1 84 ? 2.211 -2.892 -18.776 1.00 94.56 84 LEU A O 1
ATOM 618 N N . ILE A 1 85 ? 3.373 -4.689 -18.096 1.00 95.75 85 ILE A N 1
ATOM 619 C CA . ILE A 1 85 ? 2.249 -5.397 -17.467 1.00 95.75 85 ILE A CA 1
ATOM 620 C C . ILE A 1 85 ? 2.467 -5.468 -15.956 1.00 95.75 85 ILE A C 1
ATOM 622 O O . ILE A 1 85 ? 3.376 -6.161 -15.491 1.00 95.75 85 ILE A O 1
ATOM 626 N N . LEU A 1 86 ? 1.621 -4.773 -15.196 1.00 97.38 86 LEU A N 1
ATOM 627 C CA . LEU A 1 86 ? 1.627 -4.811 -13.740 1.00 97.38 86 LEU A CA 1
ATOM 628 C C . LEU A 1 86 ? 0.188 -4.782 -13.213 1.00 97.38 86 LEU A C 1
ATOM 630 O O . LEU A 1 86 ? -0.723 -4.301 -13.888 1.00 97.38 86 LEU A O 1
ATOM 634 N N . SER A 1 87 ? -0.004 -5.238 -11.982 1.00 97.69 87 SER A N 1
ATOM 635 C CA . SER A 1 87 ? -1.265 -5.088 -11.251 1.00 97.69 87 SER A CA 1
ATOM 636 C C . SER A 1 87 ? -1.002 -4.464 -9.888 1.00 97.69 87 SER A C 1
ATOM 638 O O . SER A 1 87 ? -0.032 -4.840 -9.231 1.00 97.69 87 SER A O 1
ATOM 640 N N . MET A 1 88 ? -1.887 -3.591 -9.427 1.00 98.19 88 MET A N 1
ATOM 641 C CA . MET A 1 88 ? -1.884 -3.066 -8.066 1.00 98.19 88 MET A CA 1
ATOM 642 C C . MET A 1 88 ? -3.069 -3.631 -7.286 1.00 98.19 88 MET A C 1
ATOM 644 O O . MET A 1 88 ? -4.201 -3.587 -7.761 1.00 98.19 88 MET A O 1
ATOM 648 N N . ASP A 1 89 ? -2.806 -4.124 -6.083 1.00 97.19 89 ASP A N 1
ATOM 649 C CA . ASP A 1 89 ? -3.785 -4.556 -5.095 1.00 97.19 89 ASP A CA 1
ATOM 650 C C . ASP A 1 89 ? -3.754 -3.598 -3.900 1.00 97.19 89 ASP A C 1
ATOM 652 O O . ASP A 1 89 ? -2.686 -3.298 -3.367 1.00 97.19 89 ASP A O 1
ATOM 656 N N . ILE A 1 90 ? -4.921 -3.176 -3.420 1.00 97.50 90 ILE A N 1
ATOM 657 C CA . ILE A 1 90 ? -5.067 -2.531 -2.111 1.00 97.50 90 ILE A CA 1
ATOM 658 C C . ILE A 1 90 ? -6.089 -3.329 -1.314 1.00 97.50 90 ILE A C 1
ATOM 660 O O . ILE A 1 90 ? -7.189 -3.605 -1.797 1.00 97.50 90 ILE A O 1
ATOM 664 N N . THR A 1 91 ? -5.726 -3.714 -0.095 1.00 96.75 91 THR A N 1
ATOM 665 C CA . THR A 1 91 ? -6.590 -4.453 0.831 1.00 96.75 91 THR A CA 1
ATOM 666 C C . THR A 1 91 ? -6.658 -3.723 2.162 1.00 96.75 91 THR A C 1
ATOM 668 O O . THR A 1 91 ? -5.631 -3.346 2.724 1.00 96.75 91 THR A O 1
ATOM 671 N N . VAL A 1 92 ? -7.871 -3.553 2.672 1.00 96.75 92 VAL A N 1
ATOM 672 C CA . VAL A 1 92 ? -8.161 -3.071 4.020 1.00 96.75 92 VAL A CA 1
ATOM 673 C C . VAL A 1 92 ? -8.668 -4.249 4.830 1.00 96.75 92 VAL A C 1
ATOM 675 O O . VAL A 1 92 ? -9.579 -4.964 4.403 1.00 96.75 92 VAL A O 1
ATOM 678 N N . ARG A 1 93 ? -8.054 -4.470 5.986 1.00 96.12 93 ARG A N 1
ATOM 679 C CA . ARG A 1 93 ? -8.423 -5.537 6.909 1.00 96.12 93 ARG A CA 1
ATOM 680 C C . ARG A 1 93 ? -8.751 -4.973 8.276 1.00 96.12 93 ARG A C 1
ATOM 682 O O . ARG A 1 93 ? -8.030 -4.104 8.758 1.00 96.12 93 ARG A O 1
ATOM 689 N N . ASP A 1 94 ? -9.792 -5.506 8.890 1.00 95.94 94 ASP A N 1
ATOM 690 C CA . ASP A 1 94 ? -10.102 -5.281 10.294 1.00 95.94 94 ASP A CA 1
ATOM 691 C C . ASP A 1 94 ? -9.015 -5.920 11.169 1.00 95.94 94 ASP A C 1
ATOM 693 O O . ASP A 1 94 ? -8.606 -7.062 10.944 1.00 95.94 94 ASP A O 1
ATOM 697 N N . VAL A 1 95 ? -8.498 -5.174 12.140 1.00 95.88 95 VAL A N 1
ATOM 698 C CA . VAL A 1 95 ? -7.403 -5.630 13.008 1.00 95.88 95 VAL A CA 1
ATOM 699 C C . VAL A 1 95 ? -7.892 -6.573 14.115 1.00 95.88 95 VAL A C 1
ATOM 701 O O . VAL A 1 95 ? -7.111 -7.378 14.633 1.00 95.88 95 VAL A O 1
ATOM 704 N N . SER A 1 96 ? -9.173 -6.510 14.481 1.00 93.56 96 SER A N 1
ATOM 705 C CA . SER A 1 96 ? -9.756 -7.321 15.551 1.00 93.56 96 SER A CA 1
ATOM 706 C C . SER A 1 96 ? -9.927 -8.786 15.144 1.00 93.56 96 SER A C 1
ATOM 708 O O . SER A 1 96 ? -9.556 -9.673 15.917 1.00 93.56 96 SER A O 1
ATOM 710 N N . ASP A 1 97 ? -10.429 -9.038 13.931 1.00 92.62 97 ASP A N 1
ATOM 711 C CA . ASP A 1 97 ? -10.747 -10.382 13.433 1.00 92.62 97 ASP A CA 1
ATOM 712 C C . ASP A 1 97 ? -10.031 -10.761 12.122 1.00 92.62 97 ASP A C 1
ATOM 714 O O . ASP A 1 97 ? -10.113 -11.910 11.680 1.00 92.62 97 ASP A O 1
ATOM 718 N N . GLY A 1 98 ? -9.288 -9.830 11.514 1.00 92.56 98 GLY A N 1
ATOM 719 C CA . GLY A 1 98 ? -8.502 -10.059 10.301 1.00 92.56 98 GLY A CA 1
ATOM 720 C C . GLY A 1 98 ? -9.316 -10.080 9.005 1.00 92.56 98 GLY A C 1
ATOM 721 O O . GLY A 1 98 ? -8.735 -10.337 7.935 1.00 92.56 98 GLY A O 1
ATOM 722 N N . LYS A 1 99 ? -10.634 -9.841 9.056 1.00 95.12 99 LYS A N 1
ATOM 723 C CA . LYS A 1 99 ? -11.498 -9.871 7.870 1.00 95.12 99 LYS A CA 1
ATOM 724 C C . LYS A 1 99 ? -11.166 -8.734 6.919 1.00 95.12 99 LYS A C 1
ATOM 726 O O . LYS A 1 99 ? -10.862 -7.617 7.318 1.00 95.12 99 LYS A O 1
ATOM 731 N N . VAL A 1 100 ? -11.268 -9.022 5.626 1.00 95.75 100 VAL A N 1
ATOM 732 C CA . VAL A 1 100 ? -11.135 -8.010 4.576 1.00 95.75 100 VAL A CA 1
ATOM 733 C C . VAL A 1 100 ? -12.414 -7.176 4.537 1.00 95.75 100 VAL A C 1
ATOM 735 O O . VAL A 1 100 ? -13.479 -7.706 4.228 1.00 95.75 100 VAL A O 1
ATOM 738 N N . THR A 1 101 ? -12.304 -5.883 4.832 1.00 94.75 101 THR A N 1
ATOM 739 C CA . THR A 1 101 ? -13.431 -4.936 4.819 1.00 94.75 101 THR A CA 1
ATOM 740 C C . THR A 1 101 ? -13.547 -4.207 3.484 1.00 94.75 101 THR A C 1
ATOM 742 O O . THR A 1 101 ? -14.650 -3.890 3.047 1.00 94.75 101 THR A O 1
ATOM 745 N N . ALA A 1 102 ? -12.425 -4.008 2.789 1.00 95.88 102 ALA A N 1
ATOM 746 C CA . ALA A 1 102 ? -12.395 -3.509 1.421 1.00 95.88 102 ALA A CA 1
ATOM 747 C C . ALA A 1 102 ? -11.206 -4.095 0.658 1.00 95.88 102 ALA A C 1
ATOM 749 O O . ALA A 1 102 ? -10.126 -4.306 1.212 1.00 95.88 102 ALA A O 1
ATOM 750 N N . ARG A 1 103 ? -11.384 -4.344 -0.640 1.00 96.69 103 ARG A N 1
ATOM 751 C CA . ARG A 1 103 ? -10.298 -4.757 -1.530 1.00 96.69 103 ARG A CA 1
ATOM 752 C C . ARG A 1 103 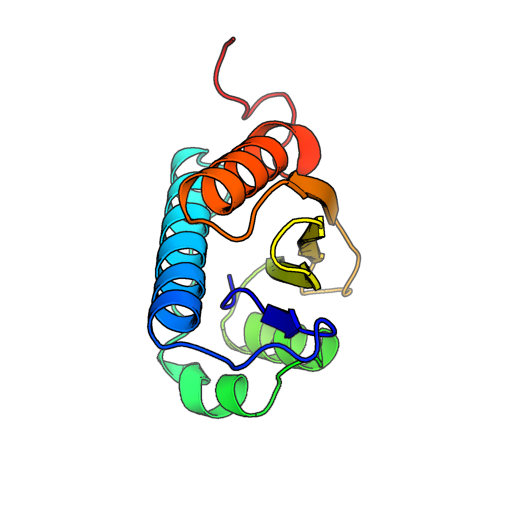? -10.543 -4.244 -2.937 1.00 96.69 103 ARG A C 1
ATOM 754 O O . ARG A 1 103 ? -11.666 -4.284 -3.438 1.00 96.69 103 ARG A O 1
ATOM 761 N N . GLY A 1 104 ? -9.473 -3.827 -3.596 1.00 96.75 104 GLY A N 1
ATOM 762 C CA . GLY A 1 104 ? -9.485 -3.516 -5.013 1.00 96.75 104 GLY A CA 1
ATOM 763 C C . GLY A 1 104 ? -8.211 -3.979 -5.698 1.00 96.75 104 GLY A C 1
ATOM 764 O O . GLY A 1 104 ? -7.136 -3.945 -5.105 1.00 96.75 104 GLY A O 1
ATOM 765 N N . THR A 1 105 ? -8.360 -4.366 -6.960 1.00 97.31 105 THR A N 1
ATOM 766 C CA . THR A 1 105 ? -7.256 -4.707 -7.857 1.00 97.31 105 THR A CA 1
ATOM 767 C C . THR A 1 105 ? -7.430 -3.931 -9.157 1.00 97.31 105 THR A C 1
ATOM 769 O O . THR A 1 105 ? -8.557 -3.793 -9.647 1.00 97.31 105 THR A O 1
ATOM 772 N N . ALA A 1 106 ? -6.340 -3.387 -9.690 1.00 97.12 106 ALA A N 1
ATOM 773 C CA . ALA A 1 106 ? -6.317 -2.681 -10.963 1.00 97.12 106 ALA A CA 1
ATOM 774 C C . ALA A 1 106 ? -5.089 -3.095 -11.770 1.00 97.12 106 ALA A C 1
ATOM 776 O O . ALA A 1 106 ? -3.970 -3.082 -11.259 1.00 97.12 106 ALA A O 1
ATOM 777 N N . ASP A 1 107 ? -5.299 -3.409 -13.044 1.00 96.88 107 ASP A N 1
ATOM 778 C CA . ASP A 1 107 ? -4.202 -3.577 -13.989 1.00 96.88 107 ASP A CA 1
ATOM 779 C C . ASP A 1 107 ? -3.698 -2.203 -14.428 1.00 96.88 107 ASP A C 1
ATOM 781 O O . ASP A 1 107 ? -4.477 -1.339 -14.843 1.00 96.88 107 ASP A O 1
ATOM 785 N N . ILE A 1 108 ? -2.386 -2.010 -14.370 1.00 95.75 108 ILE A N 1
ATOM 786 C CA . ILE A 1 108 ? -1.719 -0.796 -14.831 1.00 95.75 108 ILE A CA 1
ATOM 787 C C . ILE A 1 108 ? -0.806 -1.139 -16.008 1.00 95.75 108 ILE A C 1
ATOM 789 O O . ILE A 1 108 ? -0.199 -2.212 -16.079 1.00 95.75 108 ILE A O 1
ATOM 793 N N . ARG A 1 109 ? -0.738 -0.224 -16.977 1.00 95.06 109 ARG A N 1
ATOM 794 C CA . ARG A 1 109 ? 0.089 -0.377 -18.176 1.00 95.06 109 ARG A CA 1
ATOM 795 C C . ARG A 1 109 ? 1.259 0.592 -18.102 1.00 95.06 109 ARG A C 1
ATOM 797 O O . ARG A 1 109 ? 1.054 1.796 -18.220 1.00 95.06 109 ARG A O 1
ATOM 804 N N . GLY A 1 110 ? 2.463 0.054 -17.940 1.00 93.75 110 GLY A N 1
ATOM 805 C CA . GLY A 1 110 ? 3.694 0.832 -17.831 1.00 93.75 110 GLY A CA 1
ATOM 806 C C . GLY A 1 110 ? 4.214 0.961 -16.398 1.00 93.75 110 GLY A C 1
ATOM 807 O O . GLY A 1 110 ? 3.505 1.408 -15.498 1.00 93.75 110 GLY A O 1
ATOM 808 N N . ASP A 1 111 ? 5.487 0.628 -16.209 1.00 95.25 111 ASP A N 1
ATOM 809 C CA . ASP A 1 111 ? 6.200 0.771 -14.942 1.00 95.25 111 ASP A CA 1
ATOM 810 C C . ASP A 1 111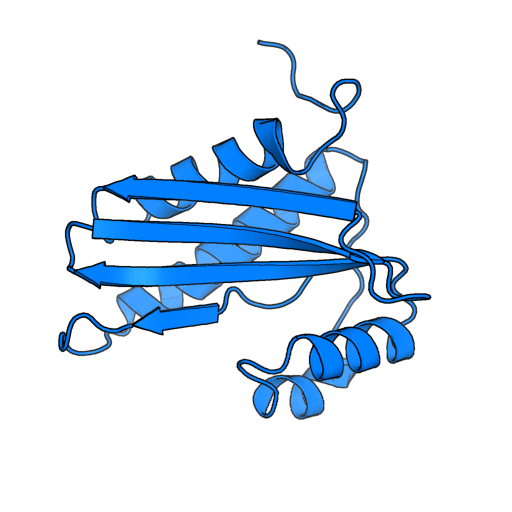 ? 6.755 2.195 -14.773 1.00 95.25 111 ASP A C 1
ATOM 812 O O . ASP A 1 111 ? 7.955 2.451 -14.861 1.00 95.25 111 ASP A O 1
ATOM 816 N N . ASN A 1 112 ? 5.845 3.153 -14.599 1.00 95.62 112 ASN A N 1
ATOM 817 C CA . ASN A 1 112 ? 6.158 4.567 -14.406 1.00 95.62 112 ASN A CA 1
ATOM 818 C C . ASN A 1 112 ? 5.243 5.207 -13.359 1.00 95.62 112 ASN A C 1
ATOM 820 O O . ASN A 1 112 ? 4.137 4.729 -13.095 1.00 95.62 112 ASN A O 1
ATOM 824 N N . ASP A 1 113 ? 5.695 6.335 -12.818 1.00 96.12 113 ASP A N 1
ATOM 825 C CA . ASP A 1 113 ? 5.076 7.003 -11.670 1.00 96.12 113 ASP A CA 1
ATOM 826 C C . ASP A 1 113 ? 3.625 7.397 -11.957 1.00 96.12 113 ASP A C 1
ATOM 828 O O . ASP A 1 113 ? 2.729 7.147 -11.153 1.00 96.12 113 ASP A O 1
ATOM 832 N N . ARG A 1 114 ? 3.357 7.925 -13.158 1.00 96.62 114 ARG A N 1
ATOM 833 C CA . ARG A 1 114 ? 2.004 8.310 -13.578 1.00 96.62 114 ARG A CA 1
ATOM 834 C C . ARG A 1 114 ? 1.036 7.127 -13.553 1.00 96.62 114 ARG A C 1
ATOM 836 O O . ARG A 1 114 ? -0.113 7.297 -13.152 1.00 96.62 114 ARG A O 1
ATOM 843 N N . SER A 1 115 ? 1.471 5.957 -14.013 1.00 96.56 115 SER A N 1
ATOM 844 C CA . SER A 1 115 ? 0.617 4.765 -14.107 1.00 96.56 115 SER A CA 1
ATOM 845 C C . SER A 1 115 ? 0.326 4.178 -12.729 1.00 96.56 115 SER A C 1
ATOM 847 O O . SER A 1 115 ? -0.815 3.807 -12.454 1.00 96.56 115 SER A O 1
ATOM 849 N N . TRP A 1 116 ? 1.326 4.170 -11.845 1.00 97.69 116 TRP A N 1
ATOM 850 C CA . TRP A 1 116 ? 1.169 3.749 -10.453 1.00 97.69 116 TRP A CA 1
ATOM 851 C C . TRP A 1 116 ? 0.223 4.677 -9.685 1.00 97.69 116 TRP A C 1
ATOM 853 O O . TRP A 1 116 ? -0.731 4.195 -9.075 1.00 97.69 116 TRP A O 1
ATOM 863 N N . LEU A 1 117 ? 0.424 5.996 -9.777 1.00 97.06 117 LEU A N 1
ATOM 864 C CA . LEU A 1 117 ? -0.428 6.986 -9.110 1.00 97.06 117 LEU A CA 1
ATOM 865 C C . LEU A 1 117 ? -1.877 6.912 -9.598 1.00 97.06 117 LEU A C 1
ATOM 867 O O . LEU A 1 117 ? -2.788 6.799 -8.785 1.00 97.06 117 LEU A O 1
ATOM 871 N N . ARG A 1 118 ? -2.100 6.874 -10.918 1.00 96.81 118 ARG A N 1
ATOM 872 C CA . ARG A 1 118 ? -3.448 6.739 -11.500 1.00 96.81 118 ARG A CA 1
ATOM 873 C C . ARG A 1 118 ? -4.153 5.461 -11.045 1.00 96.81 118 ARG A C 1
ATOM 875 O O . ARG A 1 118 ? -5.347 5.497 -10.756 1.00 96.81 118 ARG A O 1
ATOM 882 N N . GLY A 1 119 ? -3.436 4.335 -11.013 1.00 96.88 119 GLY A N 1
ATOM 883 C CA . GLY A 1 119 ? -3.981 3.058 -10.549 1.00 96.88 119 GLY A CA 1
ATOM 884 C C . GLY A 1 119 ? -4.381 3.114 -9.076 1.00 96.88 119 GLY A C 1
ATOM 885 O O . GLY A 1 119 ? -5.495 2.727 -8.724 1.00 96.88 119 GLY A O 1
ATOM 886 N N . MET A 1 120 ? -3.502 3.670 -8.240 1.00 97.50 120 MET A N 1
ATOM 887 C CA . MET A 1 120 ? -3.737 3.878 -6.813 1.00 97.50 120 MET A CA 1
ATOM 888 C C . MET A 1 120 ? -4.956 4.774 -6.562 1.00 97.50 120 MET A C 1
ATOM 890 O O . MET A 1 120 ? -5.879 4.364 -5.859 1.00 97.50 120 MET A O 1
ATOM 894 N N . GLU A 1 121 ? -5.005 5.955 -7.182 1.00 96.31 121 GLU A N 1
ATOM 895 C CA . GLU A 1 121 ? -6.106 6.918 -7.035 1.00 96.31 121 GLU A CA 1
ATOM 896 C C . GLU A 1 121 ? -7.446 6.296 -7.430 1.00 96.31 121 GLU A C 1
ATOM 898 O O . GLU A 1 121 ? -8.439 6.403 -6.704 1.00 96.31 121 GLU A O 1
ATOM 903 N N . TRP A 1 122 ? -7.469 5.589 -8.564 1.00 96.00 122 TRP A N 1
ATOM 904 C CA . TRP A 1 122 ? -8.675 4.929 -9.037 1.00 96.00 122 TRP A CA 1
ATOM 905 C C . TRP A 1 122 ? -9.159 3.865 -8.048 1.00 96.00 122 TRP A C 1
ATOM 907 O O . TRP A 1 122 ? -10.357 3.809 -7.757 1.00 96.00 122 TRP A O 1
ATOM 917 N N . LEU A 1 123 ? -8.248 3.050 -7.503 1.00 97.38 123 LEU A N 1
ATOM 918 C CA . LEU A 1 123 ? -8.574 2.044 -6.492 1.00 97.38 123 LEU A CA 1
ATOM 919 C C . LEU A 1 123 ? -9.139 2.678 -5.226 1.00 97.38 123 LEU A C 1
ATOM 921 O O . LEU A 1 123 ? -10.187 2.232 -4.753 1.00 97.38 123 LEU A O 1
ATOM 925 N N . VAL A 1 124 ? -8.493 3.724 -4.708 1.00 95.75 124 VAL A N 1
ATOM 926 C CA . VAL A 1 124 ? -8.969 4.435 -3.515 1.00 95.75 124 VAL A CA 1
ATOM 927 C C . VAL A 1 124 ? -10.394 4.924 -3.736 1.00 95.75 124 VAL A C 1
ATOM 929 O O . VAL A 1 124 ? -11.288 4.555 -2.974 1.00 95.75 124 VAL A O 1
ATOM 932 N N . GLN A 1 125 ? -10.626 5.657 -4.825 1.00 93.25 125 GLN A N 1
ATOM 933 C CA . GLN A 1 125 ? -11.913 6.285 -5.109 1.00 93.25 125 GLN A CA 1
ATOM 934 C C . GLN A 1 125 ? -13.031 5.275 -5.402 1.00 93.25 125 GLN A C 1
ATOM 936 O O . GLN A 1 125 ? -14.179 5.509 -5.034 1.00 93.25 125 GLN A O 1
ATOM 941 N N . HIS A 1 126 ? -12.737 4.157 -6.070 1.00 93.81 126 HIS A N 1
ATOM 942 C CA . HIS A 1 126 ? -13.784 3.268 -6.590 1.00 93.81 126 HIS A CA 1
ATOM 943 C C . HIS A 1 126 ? -13.945 1.958 -5.820 1.00 93.81 126 HIS A C 1
ATOM 945 O O . HIS A 1 126 ? -15.015 1.341 -5.903 1.00 93.81 126 HIS A O 1
ATOM 951 N N . ARG A 1 127 ? -12.914 1.508 -5.100 1.00 94.88 127 ARG A N 1
ATOM 952 C CA . ARG A 1 127 ? -12.868 0.174 -4.479 1.00 94.88 127 ARG A CA 1
ATOM 953 C C . ARG A 1 127 ? -12.635 0.192 -2.976 1.00 94.88 127 ARG A C 1
ATOM 955 O O . ARG A 1 127 ? -13.077 -0.745 -2.321 1.00 94.88 127 ARG A O 1
ATOM 962 N N . ILE A 1 128 ? -11.955 1.207 -2.447 1.00 95.31 128 ILE A N 1
ATOM 963 C CA . ILE A 1 128 ? -11.581 1.238 -1.028 1.00 95.31 128 ILE A CA 1
ATOM 964 C C . ILE A 1 128 ? -12.562 2.055 -0.197 1.00 95.31 128 ILE A C 1
ATOM 966 O O . ILE A 1 128 ? -12.981 1.589 0.857 1.00 95.31 128 ILE A O 1
ATOM 970 N N . ILE A 1 129 ? -12.960 3.238 -0.666 1.00 91.44 129 ILE A N 1
ATOM 971 C CA . ILE A 1 129 ? -13.863 4.097 0.106 1.00 91.44 129 ILE A CA 1
ATOM 972 C C . ILE A 1 129 ? -15.350 3.788 -0.169 1.00 91.44 129 ILE A C 1
ATOM 974 O O . ILE A 1 129 ? -15.728 3.506 -1.326 1.00 91.44 129 ILE A O 1
ATOM 978 N N . PRO A 1 130 ? -16.215 3.872 0.866 1.00 85.56 130 PRO A N 1
ATOM 979 C CA . PRO A 1 130 ? -17.667 3.823 0.705 1.00 85.56 130 PRO A CA 1
ATOM 980 C C . PRO A 1 130 ? -18.169 4.896 -0.269 1.00 85.56 130 PRO A C 1
ATOM 982 O O . PRO A 1 130 ? -17.529 5.927 -0.454 1.00 85.56 130 PRO A O 1
ATOM 985 N N . GLN A 1 131 ? -19.313 4.656 -0.917 1.00 77.62 131 GLN A N 1
ATOM 986 C CA . GLN A 1 131 ? -19.844 5.547 -1.966 1.00 77.62 131 GLN A CA 1
ATOM 987 C C . GLN A 1 131 ? -20.067 6.985 -1.481 1.00 77.62 131 GLN A C 1
ATOM 989 O O . GLN A 1 131 ? -19.781 7.924 -2.216 1.00 77.62 131 GLN A O 1
ATOM 994 N N . GLU A 1 132 ? -20.533 7.148 -0.246 1.00 79.06 132 GLU A N 1
ATOM 995 C CA . GLU A 1 132 ? -20.826 8.443 0.376 1.00 79.06 132 GLU A CA 1
ATOM 996 C C . GLU A 1 132 ? -19.584 9.304 0.658 1.00 79.06 132 GLU A C 1
ATOM 998 O O . GLU A 1 132 ? -19.701 10.519 0.772 1.00 79.06 132 GLU A O 1
ATOM 1003 N N . ASN A 1 133 ? -18.391 8.700 0.703 1.00 78.81 133 ASN A N 1
ATOM 1004 C CA . ASN A 1 133 ? -17.121 9.390 0.954 1.00 78.81 133 ASN A CA 1
ATOM 1005 C C . ASN A 1 133 ? -16.321 9.664 -0.332 1.00 78.81 133 ASN A C 1
ATOM 1007 O O . ASN A 1 133 ? -15.161 10.072 -0.268 1.00 78.81 133 ASN A O 1
ATOM 1011 N N . ARG A 1 134 ? -16.896 9.403 -1.512 1.00 78.56 134 ARG A N 1
ATOM 1012 C CA . ARG A 1 134 ? -16.219 9.617 -2.800 1.00 78.56 134 ARG A CA 1
ATOM 1013 C C . ARG A 1 134 ? -16.280 11.083 -3.205 1.00 78.56 134 ARG A C 1
ATOM 1015 O O . ARG A 1 134 ? -17.321 11.720 -3.079 1.00 78.56 134 ARG A O 1
ATOM 1022 N N . ALA A 1 135 ? -15.186 11.591 -3.775 1.00 68.31 135 ALA A N 1
ATOM 1023 C CA . ALA A 1 135 ? -15.196 12.899 -4.421 1.00 68.31 135 ALA A CA 1
ATOM 1024 C C . ALA A 1 135 ? -16.271 12.942 -5.533 1.00 68.31 135 ALA A C 1
ATOM 1026 O O . ALA A 1 135 ? -16.399 11.954 -6.273 1.00 68.31 135 ALA A O 1
ATOM 1027 N N . PRO A 1 136 ? -17.036 14.045 -5.658 1.00 62.94 136 PRO A N 1
ATOM 1028 C CA . PRO A 1 136 ? -18.035 14.202 -6.712 1.00 62.94 136 PRO A CA 1
ATOM 1029 C C . PRO A 1 136 ? -17.381 14.127 -8.101 1.00 62.94 136 PRO A C 1
ATOM 1031 O O . PRO A 1 136 ? -16.231 14.534 -8.272 1.00 62.94 136 PRO A O 1
ATOM 1034 N N . ARG A 1 137 ? -18.110 13.550 -9.066 1.00 56.84 137 ARG A N 1
ATOM 1035 C CA . ARG A 1 137 ? -17.672 13.422 -10.467 1.00 56.84 137 ARG A CA 1
ATOM 1036 C C . ARG A 1 137 ? -17.653 14.756 -11.196 1.00 56.84 137 ARG A C 1
ATOM 1038 O O . ARG A 1 137 ? -18.578 15.558 -10.946 1.00 56.84 137 ARG A O 1
#

Foldseek 3Di:
DDFEAEAEPQPDDDDPVLVVLSVVLRVLLQVLLVVLVPDDDQDCVVVVVVVVPCRPPPLSVLVSCVVSPHQKDWYKYKYHNDQFWIKIKIFIAGSVPRDTPWIDMDIFGGPDNVRSNVRSNCCCQPTNDDVVSHDDD

Organism: NCBI:txid1385369